Protein AF-A0A9D0M5W4-F1 (afdb_monomer_lite)

Structure (mmCIF, N/CA/C/O backbone):
data_AF-A0A9D0M5W4-F1
#
_entry.id   AF-A0A9D0M5W4-F1
#
loop_
_atom_site.group_PDB
_atom_site.id
_atom_site.type_symbol
_atom_site.label_atom_id
_atom_site.label_alt_id
_atom_site.label_comp_id
_atom_site.label_asym_id
_atom_site.label_entity_id
_atom_site.label_seq_id
_atom_site.pdbx_PDB_ins_code
_atom_site.Cartn_x
_atom_site.Cartn_y
_atom_site.Cartn_z
_atom_site.occupancy
_atom_site.B_iso_or_equiv
_atom_site.auth_seq_id
_atom_site.auth_comp_id
_atom_site.auth_asym_id
_atom_site.auth_atom_id
_atom_site.pdbx_PDB_model_num
ATOM 1 N N . MET A 1 1 ? 10.822 -34.295 -40.175 1.00 58.59 1 MET A N 1
ATOM 2 C CA . MET A 1 1 ? 11.096 -34.946 -38.871 1.00 58.59 1 MET A CA 1
ATOM 3 C C . MET A 1 1 ? 12.073 -34.128 -38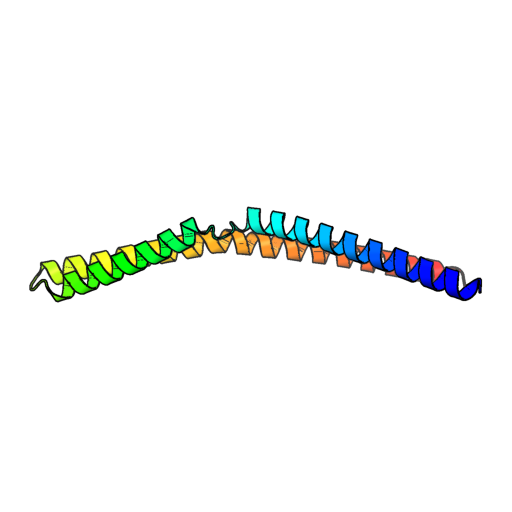.018 1.00 58.59 1 MET A C 1
ATOM 5 O O . MET A 1 1 ? 11.734 -33.879 -36.878 1.00 58.59 1 MET A O 1
ATOM 9 N N . LYS A 1 2 ? 13.203 -33.625 -38.555 1.00 61.53 2 LYS A N 1
ATOM 10 C CA . LYS A 1 2 ? 14.129 -32.723 -37.823 1.00 61.53 2 LYS A CA 1
ATOM 11 C C . LYS A 1 2 ? 13.537 -31.353 -37.447 1.00 61.53 2 LYS A C 1
ATOM 13 O O . LYS A 1 2 ? 13.774 -30.868 -36.357 1.00 61.53 2 LYS A O 1
ATOM 18 N N . GLU A 1 3 ? 12.729 -30.768 -38.326 1.00 62.44 3 GLU A N 1
ATOM 19 C CA . GLU A 1 3 ? 12.074 -29.468 -38.104 1.00 62.44 3 GLU A CA 1
ATOM 20 C C . GLU A 1 3 ? 11.049 -29.511 -36.956 1.00 62.44 3 GLU A C 1
ATOM 22 O O . GLU A 1 3 ? 11.006 -28.616 -36.128 1.00 62.44 3 GLU A O 1
ATOM 27 N N . TYR A 1 4 ? 10.306 -30.616 -36.829 1.00 67.50 4 TYR A N 1
ATOM 28 C CA . TYR A 1 4 ? 9.401 -30.842 -35.697 1.00 67.50 4 TYR A CA 1
ATOM 29 C C . TYR A 1 4 ? 10.141 -31.003 -34.364 1.00 67.50 4 TYR A C 1
ATOM 31 O O . TYR A 1 4 ? 9.634 -30.553 -33.346 1.00 67.50 4 TYR A O 1
ATOM 39 N N . GLN A 1 5 ? 11.334 -31.610 -34.362 1.00 69.94 5 GLN A N 1
ATOM 40 C CA . GLN A 1 5 ? 12.145 -31.714 -33.144 1.00 69.94 5 GLN A CA 1
ATOM 41 C C . GLN A 1 5 ? 12.726 -30.364 -32.720 1.00 69.94 5 GLN A C 1
ATOM 43 O O . GLN A 1 5 ? 12.747 -30.069 -31.535 1.00 69.94 5 GLN A O 1
ATOM 48 N N . HIS A 1 6 ? 13.100 -29.516 -33.679 1.00 75.56 6 HIS A N 1
ATOM 49 C CA . HIS A 1 6 ? 13.564 -28.161 -33.395 1.00 75.56 6 HIS A CA 1
ATOM 50 C C . HIS A 1 6 ? 12.463 -27.284 -32.775 1.00 75.56 6 HIS A C 1
ATOM 52 O O . HIS A 1 6 ? 12.704 -26.614 -31.778 1.00 75.56 6 HIS A O 1
ATOM 58 N N . TYR A 1 7 ? 11.233 -27.353 -33.298 1.00 76.06 7 TYR A N 1
ATOM 59 C CA . TYR A 1 7 ? 10.097 -26.646 -32.698 1.00 76.06 7 TYR A CA 1
ATOM 60 C C . TYR A 1 7 ? 9.737 -27.168 -31.302 1.00 76.06 7 TYR A C 1
ATOM 62 O O . TYR A 1 7 ? 9.344 -26.383 -30.443 1.00 76.06 7 TYR A O 1
ATOM 70 N N . GLU A 1 8 ? 9.855 -28.476 -31.050 1.00 78.31 8 GLU A N 1
ATOM 71 C CA . GLU A 1 8 ? 9.649 -29.007 -29.698 1.00 78.31 8 GLU A CA 1
ATOM 72 C C . GLU A 1 8 ? 10.734 -28.548 -28.720 1.00 78.31 8 GLU A C 1
ATOM 74 O O . GLU A 1 8 ? 10.396 -28.207 -27.588 1.00 78.31 8 GLU A O 1
ATOM 79 N N . GLU A 1 9 ? 11.996 -28.475 -29.150 1.00 81.19 9 GLU A N 1
ATOM 80 C CA . GLU A 1 9 ? 13.099 -27.926 -28.350 1.00 81.19 9 GLU A CA 1
ATOM 81 C C . GLU A 1 9 ? 12.873 -26.441 -28.025 1.00 81.19 9 GLU A C 1
ATOM 83 O O . GLU A 1 9 ? 12.910 -26.072 -26.852 1.00 81.19 9 GLU A O 1
ATOM 88 N N . GLU A 1 10 ? 12.513 -25.610 -29.010 1.00 78.06 10 GLU A N 1
ATOM 89 C CA . GLU A 1 10 ? 12.193 -24.190 -28.784 1.00 78.06 10 GLU A CA 1
ATOM 90 C C . GLU A 1 10 ? 11.007 -24.007 -27.821 1.00 78.06 10 GLU A C 1
ATOM 92 O O . GLU A 1 10 ? 11.047 -23.178 -26.912 1.00 78.06 10 GLU A O 1
ATOM 97 N N . ILE A 1 11 ? 9.937 -24.797 -27.974 1.00 80.06 11 ILE A N 1
ATOM 98 C CA . ILE A 1 11 ? 8.775 -24.746 -27.068 1.00 80.06 11 ILE A CA 1
ATOM 99 C C . ILE A 1 11 ? 9.168 -25.164 -25.646 1.00 80.06 11 ILE A C 1
ATOM 101 O O . ILE A 1 11 ? 8.608 -24.645 -24.671 1.00 80.06 11 ILE A O 1
ATOM 105 N N . HIS A 1 12 ? 10.100 -26.108 -25.514 1.00 84.19 12 HIS A N 1
ATOM 106 C CA . HIS A 1 12 ? 10.587 -26.570 -24.223 1.00 84.19 12 HIS A CA 1
ATOM 107 C C . HIS A 1 12 ? 11.454 -25.506 -23.537 1.00 84.19 12 HIS A C 1
ATOM 109 O O . HIS A 1 12 ? 11.228 -25.217 -22.360 1.00 84.19 12 HIS A O 1
ATOM 115 N N . GLU A 1 13 ? 12.357 -24.858 -24.275 1.00 85.06 13 GLU A N 1
ATOM 116 C CA . GLU A 1 13 ? 13.169 -23.737 -23.782 1.00 85.06 13 GLU A CA 1
ATOM 117 C C . GLU A 1 13 ? 12.295 -22.546 -23.363 1.00 85.06 13 GLU A C 1
ATOM 119 O O . GLU A 1 13 ? 12.421 -22.045 -22.243 1.00 85.06 13 GLU A O 1
ATOM 124 N N . LEU A 1 14 ? 11.320 -22.148 -24.193 1.00 83.00 14 LEU A N 1
ATOM 125 C CA . LEU A 1 14 ? 10.383 -21.068 -23.852 1.00 83.00 14 LEU A CA 1
ATOM 126 C C . LEU A 1 14 ? 9.575 -21.384 -22.584 1.00 83.00 14 LEU A C 1
ATOM 128 O O . LEU A 1 14 ? 9.256 -20.493 -21.792 1.00 83.00 14 LEU A O 1
ATOM 132 N N . ARG A 1 15 ? 9.203 -22.651 -22.379 1.00 81.56 15 ARG A N 1
ATOM 133 C CA . ARG A 1 15 ? 8.465 -23.078 -21.184 1.00 81.56 15 ARG A CA 1
ATOM 134 C C . ARG A 1 15 ? 9.322 -22.962 -19.928 1.00 81.56 15 ARG A C 1
ATOM 136 O O . ARG A 1 15 ? 8.820 -22.481 -18.910 1.00 81.56 15 ARG A O 1
ATOM 143 N N . GLU A 1 16 ? 10.577 -23.384 -20.009 1.00 87.44 16 GLU A N 1
ATOM 144 C CA . GLU A 1 16 ? 11.535 -23.309 -18.907 1.00 87.44 16 GLU A CA 1
ATOM 145 C C . GLU A 1 16 ? 11.825 -21.850 -18.530 1.00 87.44 16 GLU A C 1
ATOM 147 O O . GLU A 1 16 ? 11.792 -21.484 -17.351 1.00 87.44 16 GLU A O 1
ATOM 152 N N . GLU A 1 17 ? 11.959 -20.978 -19.529 1.00 76.00 17 GLU A N 1
ATOM 153 C CA . GLU A 1 17 ? 12.125 -19.541 -19.323 1.00 76.00 17 GLU A CA 1
ATOM 154 C C . GLU A 1 17 ? 10.898 -18.920 -18.625 1.00 76.00 17 GLU A C 1
ATOM 156 O O . GLU A 1 17 ? 11.031 -18.184 -17.642 1.00 76.00 17 GLU A O 1
ATOM 161 N N . ILE A 1 18 ? 9.676 -19.279 -19.045 1.00 77.88 18 ILE A N 1
ATOM 162 C CA . ILE A 1 18 ? 8.430 -18.834 -18.392 1.00 77.88 18 ILE A CA 1
ATOM 163 C C . ILE A 1 18 ? 8.366 -19.288 -16.926 1.00 77.88 18 ILE A C 1
ATOM 165 O O . ILE A 1 18 ? 7.874 -18.552 -16.059 1.00 77.88 18 ILE A O 1
ATOM 169 N N . GLU A 1 19 ? 8.811 -20.503 -16.629 1.00 83.31 19 GLU A N 1
ATOM 170 C CA . GLU A 1 19 ? 8.794 -21.063 -15.278 1.00 83.31 19 GLU A CA 1
ATOM 171 C C . GLU A 1 19 ? 9.830 -20.386 -14.368 1.00 83.31 19 GLU A C 1
ATOM 173 O O . GLU A 1 19 ? 9.528 -20.030 -13.217 1.00 83.31 19 GLU A O 1
ATOM 178 N N . HIS A 1 20 ? 11.000 -20.070 -14.924 1.00 82.19 20 HIS A N 1
ATOM 179 C CA . HIS A 1 20 ? 12.004 -19.235 -14.278 1.00 82.19 20 HIS A CA 1
ATOM 180 C C . HIS A 1 20 ? 11.456 -17.827 -13.978 1.00 82.19 20 HIS A C 1
ATOM 182 O O . HIS A 1 20 ? 11.509 -17.370 -12.830 1.00 82.19 20 HIS A O 1
ATOM 188 N N . PHE A 1 21 ? 10.802 -17.178 -14.949 1.00 73.12 21 PHE A N 1
ATOM 189 C CA . PHE A 1 21 ? 10.161 -15.870 -14.760 1.00 73.12 21 PHE A CA 1
ATOM 190 C C . PHE A 1 21 ? 9.080 -15.876 -13.675 1.00 73.12 21 PHE A C 1
ATOM 192 O O . PHE A 1 21 ? 8.981 -14.935 -12.879 1.00 73.12 21 PHE A O 1
ATOM 199 N N . LYS A 1 22 ? 8.257 -16.929 -13.604 1.00 71.31 22 LYS A N 1
ATOM 200 C CA . LYS A 1 22 ? 7.255 -17.070 -12.535 1.00 71.31 22 LYS A CA 1
ATOM 201 C C . LYS A 1 22 ? 7.914 -17.163 -11.162 1.00 71.31 22 LYS A C 1
ATOM 203 O O . LYS A 1 22 ? 7.437 -16.526 -10.223 1.00 71.31 22 LYS A O 1
ATOM 208 N N . THR A 1 23 ? 9.009 -17.907 -11.053 1.00 78.56 23 THR A N 1
ATOM 209 C CA . THR A 1 23 ? 9.746 -18.097 -9.796 1.00 78.56 23 THR A CA 1
ATOM 210 C C . THR A 1 23 ? 10.403 -16.801 -9.324 1.00 78.56 23 THR A C 1
ATOM 212 O O . THR A 1 23 ? 10.283 -16.428 -8.154 1.00 78.56 23 THR A O 1
ATOM 215 N N . GLU A 1 24 ? 11.035 -16.072 -10.240 1.00 72.81 24 GLU A N 1
ATOM 216 C CA . GLU A 1 24 ? 11.605 -14.741 -10.003 1.00 72.81 24 GLU A CA 1
ATOM 217 C C . GLU A 1 24 ? 10.524 -13.753 -9.542 1.00 72.81 24 GLU A C 1
ATOM 219 O O . GLU A 1 24 ? 10.664 -13.090 -8.510 1.00 72.81 24 GLU A O 1
ATOM 224 N N . LYS A 1 25 ? 9.378 -13.727 -10.233 1.00 72.25 25 LYS A N 1
ATOM 225 C CA . LYS A 1 25 ? 8.225 -12.895 -9.863 1.00 72.25 25 LYS A CA 1
ATOM 226 C C . LYS A 1 25 ? 7.697 -13.226 -8.466 1.00 72.25 25 LYS A C 1
ATOM 228 O O . LYS A 1 25 ? 7.375 -12.319 -7.698 1.00 72.25 25 LYS A O 1
ATOM 233 N N . GLU A 1 26 ? 7.613 -14.506 -8.119 1.00 71.06 26 GLU A N 1
ATOM 234 C CA . GLU A 1 26 ? 7.181 -14.970 -6.798 1.00 71.06 26 GLU A CA 1
ATOM 235 C C . GLU A 1 26 ? 8.151 -14.508 -5.696 1.00 71.06 26 GLU A C 1
ATOM 237 O O . GLU A 1 26 ? 7.732 -14.097 -4.608 1.00 71.06 26 GLU A O 1
ATOM 242 N N . ARG A 1 27 ? 9.454 -14.520 -5.994 1.00 72.00 27 ARG A N 1
ATOM 243 C CA . ARG A 1 27 ? 10.528 -14.079 -5.097 1.00 72.00 27 ARG A CA 1
ATOM 244 C C . ARG A 1 27 ? 10.477 -12.567 -4.877 1.00 72.00 27 ARG A C 1
ATOM 246 O O . ARG A 1 27 ? 10.452 -12.123 -3.728 1.00 72.00 27 ARG A O 1
ATOM 253 N N . VAL A 1 28 ? 10.337 -11.789 -5.951 1.00 70.19 28 VAL A N 1
ATOM 254 C CA . VAL A 1 28 ? 10.130 -10.333 -5.889 1.00 70.19 28 VAL A CA 1
ATOM 255 C C . VAL A 1 28 ? 8.860 -10.011 -5.102 1.00 70.19 28 VAL A C 1
ATOM 257 O O . VAL A 1 28 ? 8.895 -9.186 -4.194 1.00 70.19 28 VAL A O 1
ATOM 260 N N . ARG A 1 29 ? 7.754 -10.722 -5.351 1.00 66.56 29 ARG A N 1
ATOM 261 C CA . ARG A 1 29 ? 6.495 -10.563 -4.606 1.00 66.56 29 ARG A CA 1
ATOM 262 C C . ARG A 1 29 ? 6.658 -10.828 -3.109 1.00 66.56 29 ARG A C 1
ATOM 264 O O . ARG A 1 29 ? 6.087 -10.090 -2.309 1.00 66.56 29 ARG A O 1
ATOM 271 N N . LYS A 1 30 ? 7.436 -11.841 -2.713 1.00 70.00 30 LYS A N 1
ATOM 272 C CA . LYS A 1 30 ? 7.742 -12.113 -1.296 1.00 70.00 30 LYS A CA 1
ATOM 273 C C . LYS A 1 30 ? 8.580 -11.003 -0.665 1.00 70.00 30 LYS A C 1
ATOM 275 O O . LYS A 1 30 ? 8.271 -10.594 0.451 1.00 70.00 30 LYS A O 1
ATOM 280 N N . ILE A 1 31 ? 9.583 -10.485 -1.372 1.00 69.69 31 ILE A N 1
ATOM 281 C CA . ILE A 1 31 ? 10.421 -9.373 -0.895 1.00 69.69 31 ILE A CA 1
ATOM 282 C C . ILE A 1 31 ? 9.565 -8.111 -0.725 1.00 69.69 31 ILE A C 1
ATOM 284 O O . ILE A 1 31 ? 9.518 -7.536 0.362 1.00 69.69 31 ILE A O 1
ATOM 288 N N . VAL A 1 32 ? 8.782 -7.757 -1.746 1.00 63.94 32 VAL A N 1
ATOM 289 C CA . VAL A 1 32 ? 7.800 -6.660 -1.718 1.00 63.94 32 VAL A CA 1
ATOM 290 C C . VAL A 1 32 ? 6.798 -6.842 -0.570 1.00 63.94 32 VAL A C 1
ATOM 292 O O . VAL A 1 32 ? 6.510 -5.898 0.162 1.00 63.94 32 VAL A O 1
ATOM 295 N N . GLY A 1 33 ? 6.300 -8.064 -0.364 1.00 60.03 33 GLY A N 1
ATOM 296 C CA . GLY A 1 33 ? 5.384 -8.409 0.725 1.00 60.03 33 GLY A CA 1
ATOM 297 C C . GLY A 1 33 ? 6.016 -8.342 2.119 1.00 60.03 33 GLY A C 1
ATOM 298 O O . GLY A 1 33 ? 5.323 -8.018 3.082 1.00 60.03 33 GLY A O 1
ATOM 299 N N . SER A 1 34 ? 7.318 -8.612 2.244 1.00 64.94 34 SER A N 1
ATOM 300 C CA . SER A 1 34 ? 8.057 -8.472 3.506 1.00 64.94 34 SER A CA 1
ATOM 301 C C . SER A 1 34 ? 8.319 -7.009 3.870 1.00 64.94 34 SER A C 1
ATOM 303 O O . SER A 1 34 ? 8.204 -6.645 5.037 1.00 64.94 34 SER A O 1
ATOM 305 N N . ILE A 1 35 ? 8.576 -6.151 2.879 1.00 64.19 35 ILE A N 1
ATOM 306 C CA . ILE A 1 35 ? 8.849 -4.722 3.090 1.00 64.19 35 ILE A CA 1
ATOM 307 C C . ILE A 1 35 ? 7.550 -3.934 3.292 1.00 64.19 35 ILE A C 1
ATOM 309 O O . ILE A 1 35 ? 7.478 -3.051 4.145 1.00 64.19 35 ILE A O 1
ATOM 313 N N . GLY A 1 36 ? 6.493 -4.291 2.557 1.00 58.94 36 GLY A N 1
ATOM 314 C CA . GLY A 1 36 ? 5.169 -3.694 2.710 1.00 58.94 36 GLY A CA 1
ATOM 315 C C . GLY A 1 36 ? 4.404 -4.154 3.954 1.00 58.94 36 GLY A C 1
ATOM 316 O O . GLY A 1 36 ? 3.324 -3.636 4.216 1.00 58.94 36 GLY A O 1
ATOM 317 N N . GLY A 1 37 ? 4.942 -5.123 4.703 1.00 59.38 37 GLY A N 1
ATOM 318 C CA . GLY A 1 37 ? 4.260 -5.763 5.820 1.00 59.38 37 GLY A CA 1
ATOM 319 C C . GLY A 1 37 ? 2.989 -6.464 5.351 1.00 59.38 37 GLY A C 1
ATOM 320 O O . GLY A 1 37 ? 1.911 -5.873 5.345 1.00 59.38 37 GLY A O 1
ATOM 321 N N . MET A 1 38 ? 3.088 -7.738 4.962 1.00 52.94 38 MET A N 1
ATOM 322 C CA . MET A 1 38 ? 1.891 -8.534 4.690 1.00 52.94 38 MET A CA 1
ATOM 323 C C . MET A 1 38 ? 0.920 -8.405 5.872 1.00 52.94 38 MET A C 1
ATOM 325 O O . MET A 1 38 ? 1.337 -8.642 7.011 1.00 52.94 38 MET A O 1
ATOM 329 N N . PRO A 1 39 ? -0.360 -8.052 5.642 1.00 56.03 39 PRO A N 1
ATOM 330 C CA . PRO A 1 39 ? -1.364 -8.147 6.682 1.00 56.03 39 PRO A CA 1
ATOM 331 C C . PRO A 1 39 ? -1.492 -9.627 7.038 1.00 56.03 39 PRO A C 1
ATOM 333 O O . PRO A 1 39 ? -2.163 -10.400 6.353 1.00 56.03 39 PRO A O 1
ATOM 336 N N . THR A 1 40 ? -0.766 -10.040 8.073 1.00 59.47 40 THR A N 1
ATOM 337 C CA . THR A 1 40 ? -0.863 -11.379 8.633 1.00 59.47 40 THR A CA 1
ATOM 338 C C . THR A 1 40 ? -2.299 -11.611 9.090 1.00 59.47 40 THR A C 1
ATOM 340 O O . THR A 1 40 ? -3.031 -10.685 9.434 1.00 59.47 40 THR A O 1
ATOM 343 N N . ILE A 1 41 ? -2.742 -12.865 9.100 1.00 55.78 41 ILE A N 1
ATOM 344 C CA . ILE A 1 41 ? -4.100 -13.216 9.549 1.00 55.78 41 ILE A CA 1
ATOM 345 C C . ILE A 1 41 ? -4.377 -12.632 10.953 1.00 55.78 41 ILE A C 1
ATOM 347 O O . ILE A 1 41 ? -5.479 -12.165 11.233 1.00 55.78 41 ILE A O 1
ATOM 351 N N . ASN A 1 42 ? -3.331 -12.521 11.777 1.00 59.06 42 ASN A N 1
ATOM 352 C CA . ASN A 1 42 ? -3.357 -11.900 13.098 1.00 59.06 42 ASN A CA 1
ATOM 353 C C . ASN A 1 42 ? -3.652 -10.390 13.064 1.00 59.06 42 ASN A C 1
ATOM 355 O O . ASN A 1 42 ? -4.359 -9.898 13.941 1.00 59.06 42 ASN A O 1
ATOM 359 N N . THR A 1 43 ? -3.171 -9.638 12.065 1.00 67.69 43 THR A N 1
ATOM 360 C CA . THR A 1 43 ? -3.497 -8.205 11.949 1.00 67.69 43 THR A CA 1
ATOM 361 C C . THR A 1 43 ? -4.926 -7.990 11.476 1.00 67.69 43 THR A C 1
ATOM 363 O O . THR A 1 43 ? -5.584 -7.073 11.966 1.00 67.69 43 THR A O 1
ATOM 366 N N . LYS A 1 44 ? -5.449 -8.860 10.599 1.00 67.56 44 LYS A N 1
ATOM 367 C CA . LYS A 1 44 ? -6.875 -8.853 10.232 1.00 67.56 44 LYS A CA 1
ATOM 368 C C . LYS A 1 44 ? -7.758 -9.132 11.448 1.00 67.56 44 LYS A C 1
ATOM 370 O O . LYS A 1 44 ? -8.678 -8.362 11.701 1.00 67.56 44 LYS A O 1
ATOM 375 N N . LEU A 1 45 ? -7.427 -10.160 12.231 1.00 73.19 45 LEU A N 1
ATOM 376 C CA . LEU A 1 45 ? -8.148 -10.500 13.458 1.00 73.19 45 LEU A CA 1
ATOM 377 C C . LEU A 1 45 ? -8.113 -9.350 14.475 1.00 73.19 45 LEU A C 1
ATOM 379 O O . LEU A 1 45 ? -9.157 -8.949 14.979 1.00 73.19 45 LEU A O 1
ATOM 383 N N . PHE A 1 46 ? -6.938 -8.762 14.720 1.00 76.19 46 PHE A N 1
ATOM 384 C CA . PHE A 1 46 ? -6.801 -7.613 15.619 1.00 76.19 46 PHE A CA 1
ATOM 385 C C . PHE A 1 46 ? -7.613 -6.403 15.138 1.00 76.19 46 PHE A C 1
ATOM 387 O O . PHE A 1 46 ? -8.218 -5.699 15.944 1.00 76.19 46 PHE A O 1
ATOM 394 N N . ASN A 1 47 ? -7.666 -6.164 13.825 1.00 77.50 47 ASN A N 1
ATOM 395 C CA . ASN A 1 47 ? -8.459 -5.077 13.260 1.00 77.50 47 ASN A CA 1
ATOM 396 C C . ASN A 1 47 ? -9.967 -5.308 13.441 1.00 77.50 47 ASN A C 1
ATOM 398 O O . ASN A 1 47 ? -10.683 -4.382 13.815 1.00 77.50 47 ASN A O 1
ATOM 402 N N . THR A 1 48 ? -10.439 -6.540 13.237 1.00 78.75 48 THR A N 1
ATOM 403 C CA . THR A 1 48 ? -11.841 -6.918 13.468 1.00 78.75 48 THR A CA 1
ATOM 404 C C . THR A 1 48 ? -12.221 -6.805 14.943 1.00 78.75 48 THR A C 1
ATOM 406 O O . THR A 1 48 ? -13.262 -6.236 15.258 1.00 78.75 48 THR A O 1
ATOM 409 N N . VAL A 1 49 ? -11.367 -7.276 15.856 1.00 84.06 49 VAL A N 1
ATOM 410 C CA . VAL A 1 49 ? -11.593 -7.147 17.305 1.00 84.06 49 VAL A CA 1
ATOM 411 C C . VAL A 1 49 ? -11.633 -5.677 17.725 1.00 84.06 49 VAL A C 1
ATOM 413 O O . VAL A 1 49 ? -12.521 -5.284 18.477 1.00 84.06 49 VAL A O 1
ATOM 416 N N . PHE A 1 50 ? -10.729 -4.843 17.201 1.00 82.56 50 PHE A N 1
ATOM 417 C CA . PHE A 1 50 ? -10.725 -3.405 17.479 1.00 82.56 50 PHE A CA 1
ATOM 418 C C . PHE A 1 50 ? -12.016 -2.723 17.002 1.00 82.56 50 PHE A C 1
ATOM 420 O O . PHE A 1 50 ? -12.585 -1.916 17.731 1.00 82.56 50 PHE A O 1
ATOM 427 N N . LEU A 1 51 ? -12.515 -3.081 15.814 1.00 82.75 51 LEU A N 1
ATOM 428 C CA . LEU A 1 51 ? -13.786 -2.566 15.300 1.00 82.75 51 LEU A CA 1
ATOM 429 C C . LEU A 1 51 ? -14.963 -2.954 16.206 1.00 82.75 51 LEU A C 1
ATOM 431 O O . LEU A 1 51 ? -15.762 -2.093 16.563 1.00 82.75 51 LEU A O 1
ATOM 435 N N . ILE A 1 52 ? -15.048 -4.227 16.607 1.00 85.50 52 ILE A N 1
ATOM 436 C CA . ILE A 1 52 ? -16.096 -4.712 17.519 1.00 85.50 52 ILE A CA 1
ATOM 437 C C . ILE A 1 52 ? -16.036 -3.958 18.852 1.00 85.50 52 ILE A C 1
ATOM 439 O O . ILE A 1 52 ? -17.073 -3.557 19.373 1.00 85.50 52 ILE A O 1
ATOM 443 N N . LEU A 1 53 ? -14.833 -3.710 19.377 1.00 84.56 53 LEU A N 1
ATOM 444 C CA . LEU A 1 53 ? -14.630 -2.981 20.627 1.00 84.56 53 LEU A CA 1
ATOM 445 C C . LEU A 1 53 ? -15.092 -1.518 20.530 1.00 84.56 53 LEU A C 1
ATOM 447 O O . LEU A 1 53 ? -15.771 -1.036 21.433 1.00 84.56 53 LEU A O 1
ATOM 451 N N . VAL A 1 54 ? -14.788 -0.826 19.428 1.00 82.50 54 VAL A N 1
ATOM 452 C CA . VAL A 1 54 ? -15.269 0.547 19.187 1.00 82.50 54 VAL A CA 1
ATOM 453 C C . VAL A 1 54 ? -16.794 0.583 19.071 1.00 82.50 54 VAL A C 1
ATOM 455 O O . VAL A 1 54 ? -17.435 1.425 19.696 1.00 82.50 54 VAL A O 1
ATOM 458 N N . VAL A 1 55 ? -17.392 -0.345 18.317 1.00 84.75 55 VAL A N 1
ATOM 459 C CA . VAL A 1 55 ? -18.856 -0.428 18.176 1.00 84.75 55 VAL A CA 1
ATOM 460 C C . VAL A 1 55 ? -19.518 -0.720 19.524 1.00 84.75 55 VAL A C 1
ATOM 462 O O . VAL A 1 55 ? -20.525 -0.097 19.851 1.00 84.75 55 VAL A O 1
ATOM 465 N N . ALA A 1 56 ? -18.934 -1.606 20.334 1.00 83.38 56 ALA A N 1
ATOM 466 C CA . ALA A 1 56 ? -19.419 -1.908 21.676 1.00 83.38 56 ALA A CA 1
ATOM 467 C C . ALA A 1 56 ? -19.332 -0.693 22.615 1.00 83.38 56 ALA A C 1
ATOM 469 O O . ALA A 1 56 ? -20.278 -0.442 23.355 1.00 83.38 56 ALA A O 1
ATOM 470 N N . LEU A 1 57 ? -18.247 0.092 22.558 1.00 80.25 57 LEU A N 1
ATOM 471 C CA . LEU A 1 57 ? -18.110 1.338 23.325 1.00 80.25 57 LEU A CA 1
ATOM 472 C C . LEU A 1 57 ? -19.165 2.377 22.929 1.00 80.25 57 LEU A C 1
ATOM 474 O O . LEU A 1 57 ? -19.744 3.021 23.802 1.00 80.25 57 LEU A O 1
ATOM 478 N N . LEU A 1 58 ? -19.457 2.512 21.633 1.00 78.50 58 LEU A N 1
ATOM 479 C CA . LEU A 1 58 ? -20.510 3.408 21.148 1.00 78.50 58 LEU A CA 1
ATOM 480 C C . LEU A 1 58 ? -21.906 2.937 21.585 1.00 78.50 58 LEU A C 1
ATOM 482 O O . LEU A 1 58 ? -22.714 3.751 22.029 1.00 78.50 58 LEU A O 1
ATOM 486 N N . PHE A 1 59 ? -22.174 1.630 21.535 1.00 83.38 59 PHE A N 1
ATOM 487 C CA . PHE A 1 59 ? -23.424 1.051 22.040 1.00 83.38 59 PHE A CA 1
ATOM 488 C C . PHE A 1 59 ? -23.574 1.216 23.558 1.00 83.38 59 PHE A C 1
ATOM 490 O O . PHE A 1 59 ? -24.651 1.563 24.037 1.00 83.38 59 PHE A O 1
ATOM 497 N N . ALA A 1 60 ? -22.500 1.007 24.322 1.00 78.88 60 ALA A N 1
ATOM 498 C CA . ALA A 1 60 ? -22.489 1.221 25.767 1.00 78.88 60 ALA A CA 1
ATOM 499 C C . ALA A 1 60 ? -22.696 2.701 26.119 1.00 78.88 60 ALA A C 1
ATOM 501 O O . ALA A 1 60 ? -23.401 3.011 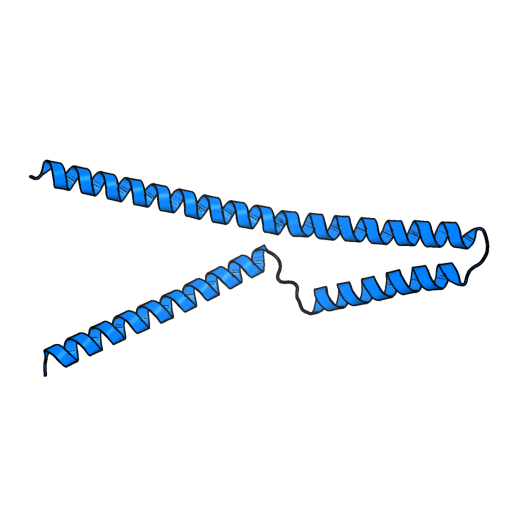27.081 1.00 78.88 60 ALA A O 1
ATOM 502 N N . SER A 1 61 ? -22.147 3.612 25.307 1.00 77.38 61 SER A N 1
ATOM 503 C CA . SER A 1 61 ? -22.416 5.044 25.429 1.00 77.38 61 SER A CA 1
ATOM 504 C C . SER A 1 61 ? -23.911 5.320 25.280 1.00 77.38 61 SER A C 1
ATOM 506 O O . SER A 1 61 ? -24.464 5.988 26.139 1.00 77.38 61 SER A O 1
ATOM 508 N N . PHE A 1 62 ? -24.589 4.732 24.286 1.00 75.94 62 PHE A N 1
ATOM 509 C CA . PHE A 1 62 ? -26.031 4.929 24.066 1.00 75.94 62 PHE A CA 1
ATOM 510 C C . PHE A 1 62 ? -26.906 4.497 25.254 1.00 75.94 62 PHE A C 1
ATOM 512 O O . PHE A 1 62 ? -27.923 5.124 25.531 1.00 75.94 62 PHE A O 1
ATOM 519 N N . PHE A 1 63 ? -26.506 3.447 25.975 1.00 78.00 63 PHE A N 1
ATOM 520 C CA . PHE A 1 63 ? -27.218 2.981 27.171 1.00 78.00 63 PHE A CA 1
ATOM 521 C C . PHE A 1 63 ? -26.927 3.807 28.432 1.00 78.00 63 PHE A C 1
ATOM 523 O O . PHE A 1 63 ? -27.645 3.671 29.422 1.00 78.00 63 PHE A O 1
ATOM 530 N N . THR A 1 64 ? -25.880 4.635 28.435 1.00 76.69 64 THR A N 1
ATOM 531 C CA . THR A 1 64 ? -25.472 5.396 29.620 1.00 76.69 64 THR A CA 1
ATOM 532 C C . THR A 1 64 ? -25.980 6.832 29.510 1.00 76.69 64 THR A C 1
ATOM 534 O O . THR A 1 64 ? -25.524 7.585 28.658 1.00 76.69 64 THR A O 1
ATOM 537 N N . GLU A 1 65 ? -26.900 7.251 30.378 1.00 76.12 65 GLU A N 1
ATOM 538 C CA . GLU A 1 65 ? -27.418 8.627 30.375 1.00 76.12 65 GLU A CA 1
ATOM 539 C C . GLU A 1 65 ? -26.542 9.590 31.201 1.00 76.12 65 GLU A C 1
ATOM 541 O O . GLU A 1 65 ? -25.962 9.232 32.228 1.00 76.12 65 GLU A O 1
ATOM 546 N N . GLY A 1 66 ? -26.469 10.853 30.766 1.00 76.56 66 GLY A N 1
ATOM 547 C CA . GLY A 1 66 ? -25.844 11.950 31.511 1.00 76.56 66 GLY A CA 1
ATOM 548 C C . GLY A 1 66 ? -24.428 12.325 31.057 1.00 76.56 66 GLY A C 1
ATOM 549 O O . GLY A 1 66 ? -24.047 12.173 29.899 1.00 76.56 66 GLY A O 1
ATOM 550 N N . ARG A 1 67 ? -23.631 12.884 31.977 1.00 74.44 67 ARG A N 1
ATOM 551 C CA . ARG A 1 67 ? -22.299 13.464 31.688 1.00 74.44 67 ARG A CA 1
ATOM 552 C C . ARG A 1 67 ? -21.271 12.422 31.224 1.00 74.44 67 ARG A C 1
ATOM 554 O O . ARG A 1 67 ? -20.321 12.757 30.524 1.00 74.44 67 ARG A O 1
ATOM 561 N N . THR A 1 68 ? -21.475 11.168 31.611 1.00 75.69 68 THR A N 1
ATOM 562 C CA . THR A 1 68 ? -20.654 10.006 31.248 1.00 75.69 68 THR A CA 1
ATOM 563 C C . THR A 1 68 ? -20.786 9.632 29.773 1.00 75.69 68 THR A C 1
ATOM 565 O O . THR A 1 68 ? -19.790 9.216 29.191 1.00 75.69 68 THR A O 1
ATOM 568 N N . HIS A 1 69 ? -21.946 9.860 29.144 1.00 77.81 69 HIS A N 1
ATOM 569 C CA . HIS A 1 69 ? -22.146 9.652 27.703 1.00 77.81 69 HIS A CA 1
ATOM 570 C C . HIS A 1 69 ? -21.172 10.487 26.861 1.00 77.81 69 HIS A C 1
ATOM 572 O O . HIS A 1 69 ? -20.544 9.999 25.921 1.00 77.81 69 HIS A O 1
ATOM 578 N N . LEU A 1 70 ? -21.042 11.775 27.193 1.00 76.06 70 LEU A N 1
ATOM 579 C CA . LEU A 1 70 ? -20.187 12.705 26.450 1.00 76.06 70 LEU A CA 1
ATOM 580 C C . LEU A 1 70 ? -18.715 12.284 26.547 1.00 76.06 70 LEU A C 1
ATOM 582 O O . LEU A 1 70 ? -18.031 12.186 25.538 1.00 76.06 70 LEU A O 1
ATOM 586 N N . ILE A 1 71 ? -18.265 11.911 27.748 1.00 80.62 71 ILE A N 1
ATOM 587 C CA . ILE A 1 71 ? -16.883 11.464 27.968 1.00 80.62 71 ILE A CA 1
ATOM 588 C C . ILE A 1 71 ? -16.602 10.136 27.241 1.00 80.62 71 ILE A C 1
ATOM 590 O O . ILE A 1 71 ? -15.531 9.980 26.656 1.00 80.62 71 ILE A O 1
ATOM 594 N N . LEU A 1 72 ? -17.542 9.181 27.250 1.00 79.38 72 LEU A N 1
ATOM 595 C CA . LEU A 1 72 ? -17.372 7.895 26.559 1.00 79.38 72 LEU A CA 1
ATOM 596 C C . LEU A 1 72 ? -17.299 8.058 25.038 1.00 79.38 72 LEU A C 1
ATOM 598 O O . LEU A 1 72 ? -16.455 7.434 24.393 1.00 79.38 72 LEU A O 1
ATOM 602 N N . SER A 1 73 ? -18.176 8.884 24.471 1.00 78.56 73 SER A N 1
ATOM 603 C CA . SER A 1 73 ? -18.212 9.132 23.027 1.00 78.56 73 SER A CA 1
ATOM 604 C C . SER A 1 73 ? -16.970 9.882 22.535 1.00 78.56 73 SER A C 1
ATOM 606 O O . SER A 1 73 ? -16.381 9.463 21.536 1.00 78.56 73 SER A O 1
ATOM 608 N N . ASP A 1 74 ? -16.493 10.888 23.273 1.00 84.38 74 ASP A N 1
ATOM 609 C CA . ASP A 1 74 ? -15.234 11.583 22.963 1.00 84.38 74 ASP A CA 1
ATOM 610 C C . ASP A 1 74 ? -14.033 10.626 23.005 1.00 84.38 74 ASP A C 1
ATOM 612 O O . ASP A 1 74 ? -13.180 10.634 22.109 1.00 84.38 74 ASP A O 1
ATOM 616 N N . LEU A 1 75 ? -13.987 9.738 24.004 1.00 82.81 75 LEU A N 1
ATOM 617 C CA . LEU A 1 75 ? -12.931 8.734 24.120 1.00 82.81 75 LEU A CA 1
ATOM 618 C C . LEU A 1 75 ? -12.978 7.727 22.957 1.00 82.81 75 LEU A C 1
ATOM 620 O O . LEU A 1 75 ? -11.935 7.367 22.409 1.00 82.81 75 LEU A O 1
ATOM 624 N N . ALA A 1 76 ? -14.171 7.297 22.538 1.00 82.94 76 ALA A N 1
ATOM 625 C CA . ALA A 1 76 ? -14.338 6.401 21.396 1.00 82.94 76 ALA A CA 1
ATOM 626 C C . ALA A 1 76 ? -13.826 7.041 20.093 1.00 82.94 76 ALA A C 1
ATOM 628 O O . ALA A 1 76 ? -13.080 6.405 19.343 1.00 82.94 76 ALA A O 1
ATOM 629 N N . ILE A 1 77 ? -14.157 8.314 19.855 1.00 84.88 77 ILE A N 1
ATOM 630 C CA . ILE A 1 77 ? -13.671 9.075 18.693 1.00 84.88 77 ILE A CA 1
ATOM 631 C C . ILE A 1 77 ? -12.142 9.213 18.737 1.00 84.88 77 ILE A C 1
ATOM 633 O O 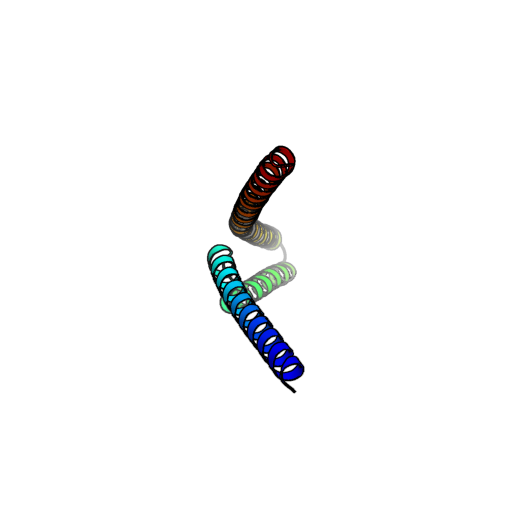. ILE A 1 77 ? -11.476 9.037 17.713 1.00 84.88 77 ILE A O 1
ATOM 637 N N . PHE A 1 78 ? -11.567 9.458 19.918 1.00 87.75 78 PHE A N 1
ATOM 638 C CA . PHE A 1 78 ? -10.118 9.530 20.110 1.00 87.75 78 PHE A CA 1
ATOM 639 C C . PHE A 1 78 ? -9.401 8.206 19.787 1.00 87.75 78 PHE A C 1
ATOM 641 O O . PHE A 1 78 ? -8.367 8.194 19.117 1.00 87.75 78 PHE A O 1
ATOM 648 N N . PHE A 1 79 ? -9.956 7.063 20.196 1.00 84.50 79 PHE A N 1
ATOM 649 C CA . PHE A 1 79 ? -9.383 5.759 19.843 1.00 84.50 79 PHE A CA 1
ATOM 650 C C . PHE A 1 79 ? -9.441 5.482 18.337 1.00 84.50 79 PHE A C 1
ATOM 652 O O . PHE A 1 79 ? -8.484 4.948 17.766 1.00 84.50 79 PHE A O 1
ATOM 659 N N . VAL A 1 80 ? -10.536 5.865 17.679 1.00 85.50 80 VAL A N 1
ATOM 660 C CA . VAL A 1 80 ? -10.663 5.741 16.221 1.00 85.50 80 VAL A CA 1
ATOM 661 C C . VAL A 1 80 ? -9.636 6.621 15.511 1.00 85.50 80 VAL A C 1
ATOM 663 O O . VAL A 1 80 ? -8.966 6.143 14.594 1.00 85.50 80 VAL A O 1
ATOM 666 N N . SER A 1 81 ? -9.448 7.868 15.947 1.00 87.19 81 SER A N 1
ATOM 667 C CA . SER A 1 81 ? -8.485 8.779 15.318 1.00 87.19 81 SER A CA 1
ATOM 668 C C . SER A 1 81 ? -7.041 8.284 15.465 1.00 87.19 81 SER A C 1
ATOM 670 O O . SER A 1 81 ? -6.298 8.271 14.479 1.00 87.19 81 SER A O 1
ATOM 672 N N . LEU A 1 82 ? -6.664 7.758 16.636 1.00 87.19 82 LEU A N 1
ATOM 673 C CA . LEU A 1 82 ? -5.370 7.095 16.839 1.00 87.19 82 LEU A CA 1
ATOM 674 C C . LEU A 1 82 ? -5.183 5.886 15.915 1.00 87.19 82 LEU A C 1
ATOM 676 O O . LEU A 1 82 ? -4.103 5.694 15.351 1.00 87.19 82 LEU A O 1
ATOM 680 N N . LYS A 1 83 ? -6.227 5.074 15.720 1.00 84.44 83 LYS A N 1
ATOM 681 C CA . LYS A 1 83 ? -6.166 3.917 14.817 1.00 84.44 83 LYS A CA 1
ATOM 682 C C . LYS A 1 83 ? -5.963 4.341 13.365 1.00 84.44 83 LYS A C 1
ATOM 684 O O . LYS A 1 83 ? -5.150 3.730 12.672 1.00 84.44 83 LYS A O 1
ATOM 689 N N . VAL A 1 84 ? -6.671 5.377 12.916 1.00 81.81 84 VAL A N 1
ATOM 690 C CA . VAL A 1 84 ? -6.504 5.940 11.568 1.00 81.81 84 VAL A CA 1
ATOM 691 C C . VAL A 1 84 ? -5.082 6.470 11.394 1.00 81.81 84 VAL A C 1
ATOM 693 O O . VAL A 1 84 ? -4.432 6.136 10.407 1.00 81.81 84 VAL A O 1
ATOM 696 N N . MET A 1 85 ? -4.550 7.198 12.378 1.00 83.94 85 MET A N 1
ATOM 697 C CA . MET A 1 85 ? -3.164 7.674 12.354 1.00 83.94 85 MET A CA 1
ATOM 698 C C . MET A 1 85 ? -2.159 6.517 12.244 1.00 83.94 85 MET A C 1
ATOM 700 O O . MET A 1 85 ? -1.231 6.579 11.437 1.00 83.94 85 MET A O 1
ATOM 704 N N . TYR A 1 86 ? -2.366 5.435 12.998 1.00 82.88 86 TYR A N 1
ATOM 705 C CA . TYR A 1 86 ? -1.533 4.235 12.912 1.00 82.88 86 TYR A CA 1
ATOM 706 C C . TYR A 1 86 ? -1.595 3.574 11.526 1.00 82.88 86 TYR A C 1
ATOM 708 O O . TYR A 1 86 ? -0.564 3.162 10.991 1.00 82.88 86 TYR A O 1
ATOM 716 N N . LEU A 1 87 ? -2.787 3.485 10.925 1.00 75.50 87 LEU A N 1
ATOM 717 C CA . LEU A 1 87 ? -2.957 2.936 9.577 1.00 75.50 87 LEU A CA 1
ATOM 718 C C . LEU A 1 87 ? -2.223 3.783 8.536 1.00 75.50 87 LEU A C 1
ATOM 720 O O . LEU A 1 87 ? -1.433 3.235 7.770 1.00 75.50 87 LEU A O 1
ATOM 724 N N . VAL A 1 88 ? -2.401 5.105 8.569 1.00 74.00 88 VAL A N 1
ATOM 725 C CA . VAL A 1 88 ? -1.725 6.040 7.655 1.00 74.00 88 VAL A CA 1
ATOM 726 C C . VAL A 1 88 ? -0.203 5.956 7.805 1.00 74.00 88 VAL A C 1
ATOM 728 O O . VAL A 1 88 ? 0.520 5.902 6.810 1.00 74.00 88 VAL A O 1
ATOM 731 N N . HIS A 1 89 ? 0.302 5.870 9.039 1.00 75.12 89 HIS A N 1
ATOM 732 C CA . HIS A 1 89 ? 1.732 5.685 9.290 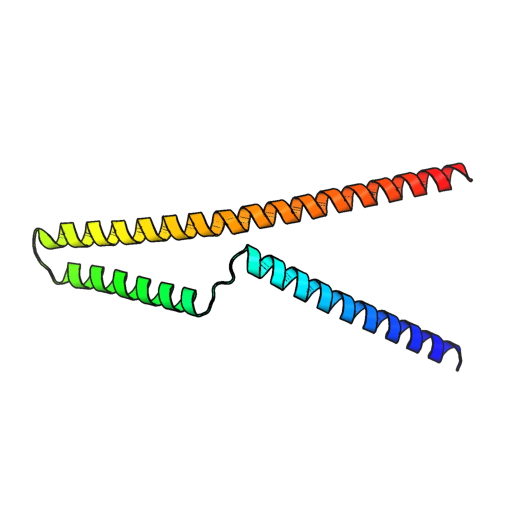1.00 75.12 89 HIS A CA 1
ATOM 733 C C . HIS A 1 89 ? 2.260 4.374 8.687 1.00 75.12 89 HIS A C 1
ATOM 735 O O . HIS A 1 89 ? 3.356 4.334 8.123 1.00 75.12 89 HIS A O 1
ATOM 741 N N . ASN A 1 90 ? 1.477 3.296 8.763 1.00 70.31 90 ASN A N 1
ATOM 742 C CA . ASN A 1 90 ? 1.866 2.021 8.176 1.00 70.31 90 ASN A CA 1
ATOM 743 C C . ASN A 1 90 ? 1.820 2.050 6.636 1.00 70.31 90 ASN A C 1
ATOM 745 O O . ASN A 1 90 ? 2.722 1.513 5.991 1.00 70.31 90 ASN A O 1
ATOM 749 N N . GLU A 1 91 ? 0.826 2.719 6.044 1.00 67.19 91 GLU A N 1
ATOM 750 C CA . GLU A 1 91 ? 0.712 2.900 4.590 1.00 67.19 91 GLU A CA 1
ATOM 751 C C . GLU A 1 91 ? 1.862 3.728 4.000 1.00 67.19 91 GLU A C 1
ATOM 753 O O . GLU A 1 91 ? 2.341 3.416 2.905 1.00 67.19 91 GLU A O 1
ATOM 758 N N . ALA A 1 92 ? 2.372 4.722 4.736 1.00 72.81 92 ALA A N 1
ATOM 759 C CA . ALA A 1 92 ? 3.485 5.564 4.293 1.00 72.81 92 ALA A CA 1
ATOM 760 C C . ALA A 1 92 ? 4.752 4.753 3.959 1.00 72.81 92 ALA A C 1
ATOM 762 O O . ALA A 1 92 ? 5.436 5.047 2.975 1.00 72.81 92 ALA A O 1
ATOM 763 N N . ARG A 1 93 ? 5.036 3.685 4.719 1.00 70.50 93 ARG A N 1
ATOM 764 C CA . ARG A 1 93 ? 6.187 2.798 4.463 1.00 70.50 93 ARG A CA 1
ATOM 765 C C . ARG A 1 93 ? 6.038 2.022 3.157 1.00 70.50 93 ARG A C 1
ATOM 767 O O . ARG A 1 93 ? 6.977 1.951 2.367 1.00 70.50 93 ARG A O 1
ATOM 774 N N . VAL A 1 94 ? 4.841 1.493 2.898 1.00 69.94 94 VAL A N 1
ATOM 775 C CA . VAL A 1 94 ? 4.529 0.790 1.645 1.00 69.94 94 VAL A CA 1
ATOM 776 C C . VAL A 1 94 ? 4.618 1.751 0.465 1.00 69.94 94 VAL A C 1
ATOM 778 O O . VAL A 1 94 ? 5.137 1.390 -0.589 1.00 69.94 94 VAL A O 1
ATOM 781 N N . ASN A 1 95 ? 4.132 2.980 0.635 1.00 72.88 95 ASN A N 1
ATOM 782 C CA . ASN A 1 95 ? 4.166 3.983 -0.418 1.00 72.88 95 ASN A CA 1
ATOM 783 C C . ASN A 1 95 ? 5.602 4.385 -0.784 1.00 72.88 95 ASN A C 1
ATOM 785 O O . ASN A 1 95 ? 5.945 4.434 -1.963 1.00 72.88 95 ASN A O 1
ATOM 789 N N . HIS A 1 96 ? 6.465 4.584 0.216 1.00 75.62 96 HIS A N 1
ATOM 790 C CA . HIS A 1 96 ? 7.883 4.854 -0.016 1.00 75.62 96 HIS A CA 1
ATOM 791 C C . HIS A 1 96 ? 8.564 3.704 -0.768 1.00 75.62 96 HIS A C 1
ATOM 793 O O . HIS A 1 96 ? 9.308 3.930 -1.719 1.00 75.62 96 HIS A O 1
ATOM 799 N N . PHE A 1 97 ? 8.245 2.463 -0.404 1.00 75.50 97 PHE A N 1
ATOM 800 C CA . PHE A 1 97 ? 8.761 1.299 -1.109 1.00 75.50 97 PHE A CA 1
ATOM 801 C C . PHE A 1 97 ? 8.258 1.211 -2.562 1.00 75.50 97 PHE A C 1
ATOM 803 O O . PHE A 1 97 ? 9.051 0.956 -3.466 1.00 75.50 97 PHE A O 1
ATOM 810 N N . LYS A 1 98 ? 6.968 1.481 -2.815 1.00 79.19 98 LYS A N 1
ATOM 811 C CA . LYS A 1 98 ? 6.414 1.551 -4.182 1.00 79.19 98 LYS A CA 1
ATOM 812 C C . LYS A 1 98 ? 7.153 2.584 -5.036 1.00 79.19 98 LYS A C 1
ATOM 814 O O . LYS A 1 98 ? 7.501 2.277 -6.173 1.00 79.19 98 LYS A O 1
ATOM 819 N N . LEU A 1 99 ? 7.420 3.769 -4.483 1.00 80.62 99 LEU A N 1
ATOM 820 C CA . LEU A 1 99 ? 8.189 4.819 -5.159 1.00 80.62 99 LEU A CA 1
ATOM 821 C C . LEU A 1 99 ? 9.626 4.374 -5.447 1.00 80.62 99 LEU A C 1
ATOM 823 O O . LEU A 1 99 ? 10.122 4.584 -6.549 1.00 80.62 99 LEU A O 1
ATOM 827 N N . TRP A 1 100 ? 10.280 3.720 -4.486 1.00 81.19 100 TRP A N 1
ATOM 828 C CA . TRP A 1 100 ? 11.646 3.232 -4.663 1.00 81.19 100 TRP A CA 1
ATOM 829 C C . TRP A 1 100 ? 11.753 2.194 -5.789 1.00 81.19 100 TRP A C 1
ATOM 831 O O . TRP A 1 100 ? 12.637 2.289 -6.639 1.00 81.19 100 TRP A O 1
ATOM 841 N N . VAL A 1 101 ? 10.811 1.247 -5.847 1.00 83.38 101 VAL A N 1
ATOM 842 C CA . VAL A 1 101 ? 10.749 0.248 -6.926 1.00 83.38 101 VAL A CA 1
ATOM 843 C C . VAL A 1 101 ? 10.484 0.907 -8.278 1.00 83.38 101 VAL A C 1
ATOM 845 O O . VAL A 1 101 ? 11.157 0.574 -9.252 1.00 83.38 101 VAL A O 1
ATOM 848 N N . LEU A 1 102 ? 9.542 1.853 -8.348 1.00 87.06 102 LEU A N 1
ATOM 849 C CA . LEU A 1 102 ? 9.233 2.562 -9.590 1.00 87.06 102 LEU A CA 1
ATOM 850 C C . LEU A 1 102 ? 10.462 3.313 -10.121 1.00 87.06 102 LEU A C 1
ATOM 852 O O . LEU A 1 102 ? 10.808 3.144 -11.286 1.00 87.06 102 LEU A O 1
ATOM 856 N N . ASN A 1 103 ? 11.165 4.045 -9.253 1.00 81.19 103 ASN A N 1
ATOM 857 C CA . ASN A 1 103 ? 12.389 4.761 -9.620 1.00 81.19 103 ASN A CA 1
ATOM 858 C C . ASN A 1 103 ? 13.495 3.811 -10.097 1.00 81.19 103 ASN A C 1
ATOM 860 O O . ASN A 1 103 ? 14.218 4.124 -11.040 1.00 81.19 103 ASN A O 1
ATOM 864 N N . SER A 1 104 ? 13.637 2.644 -9.462 1.00 80.62 104 SER A N 1
ATOM 865 C CA . SER A 1 104 ? 14.623 1.642 -9.878 1.00 80.62 104 SER A CA 1
ATOM 866 C C . SER A 1 104 ? 14.320 1.091 -11.275 1.00 80.62 104 SER A C 1
ATOM 868 O O . SER A 1 104 ? 15.231 0.967 -12.096 1.00 80.62 104 SER A O 1
ATOM 870 N N . ILE A 1 105 ? 13.047 0.812 -11.567 1.00 87.56 105 ILE A N 1
ATOM 871 C CA . ILE A 1 105 ? 12.608 0.352 -12.889 1.00 87.56 105 ILE A CA 1
ATOM 872 C C . ILE A 1 105 ? 12.789 1.458 -13.931 1.00 87.56 105 ILE A C 1
ATOM 874 O O . ILE A 1 105 ? 13.310 1.190 -15.010 1.00 87.56 105 ILE A O 1
ATOM 878 N N . GLU A 1 106 ? 12.406 2.694 -13.613 1.00 86.31 106 GLU A N 1
ATOM 879 C CA . GLU A 1 106 ? 12.569 3.842 -14.508 1.00 86.31 106 GLU A CA 1
ATOM 880 C C . GLU A 1 106 ? 14.039 4.051 -14.886 1.00 86.31 106 GLU A C 1
ATOM 882 O O . GLU A 1 106 ? 14.363 4.176 -16.069 1.00 86.31 106 GLU A O 1
ATOM 887 N N . TRP A 1 107 ? 14.944 4.002 -13.903 1.00 81.19 107 TRP A N 1
ATOM 888 C CA . TRP A 1 107 ? 16.380 4.124 -14.147 1.00 81.19 107 TRP A CA 1
ATOM 889 C C . TRP A 1 107 ? 16.900 3.013 -15.067 1.00 81.19 107 TRP A C 1
ATOM 891 O O . TRP A 1 107 ? 17.585 3.302 -16.049 1.00 81.19 107 TRP A 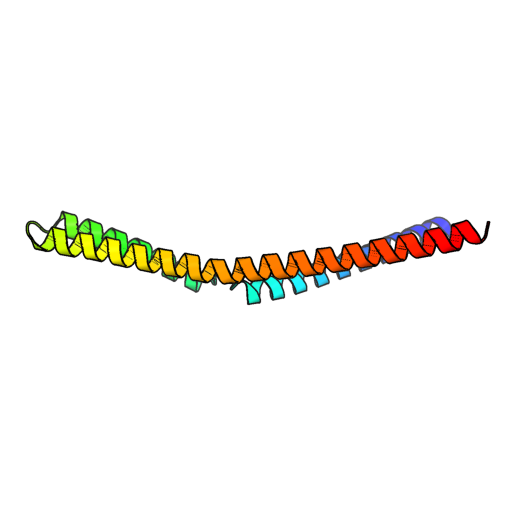O 1
ATOM 901 N N . ARG A 1 108 ? 16.508 1.757 -14.812 1.00 85.62 108 ARG A N 1
ATOM 902 C CA . ARG A 1 108 ? 16.927 0.606 -15.624 1.00 85.62 108 ARG A CA 1
ATOM 903 C C . ARG A 1 108 ? 16.389 0.663 -17.054 1.00 85.62 108 ARG A C 1
ATOM 905 O O . ARG A 1 108 ? 17.118 0.360 -17.993 1.00 85.62 108 ARG A O 1
ATOM 912 N N . ILE A 1 109 ? 15.129 1.058 -17.239 1.00 91.31 109 ILE A N 1
ATOM 913 C CA . ILE A 1 109 ? 14.540 1.234 -18.575 1.00 91.31 109 ILE A CA 1
ATOM 914 C C . ILE A 1 109 ? 15.288 2.328 -19.341 1.00 91.31 109 ILE A C 1
ATOM 916 O O . ILE A 1 109 ? 15.565 2.170 -20.530 1.00 91.31 109 ILE A O 1
ATOM 920 N N . ASN A 1 110 ? 15.642 3.423 -18.668 1.00 93.00 110 ASN A N 1
ATOM 921 C CA . ASN A 1 110 ? 16.359 4.528 -19.292 1.00 93.00 110 ASN A CA 1
ATOM 922 C C . ASN A 1 110 ? 17.798 4.146 -19.689 1.00 93.00 110 ASN A C 1
ATOM 924 O O . ASN A 1 110 ? 18.283 4.577 -20.734 1.00 93.00 110 ASN A O 1
ATOM 928 N N . GLU A 1 111 ? 18.467 3.316 -18.886 1.00 89.62 111 GLU A N 1
ATOM 929 C CA . GLU A 1 111 ? 19.777 2.732 -19.202 1.00 89.62 111 GLU A CA 1
ATOM 930 C C . GLU A 1 111 ? 19.703 1.863 -20.467 1.00 89.62 111 GLU A C 1
ATOM 932 O O . GLU A 1 111 ? 20.398 2.143 -21.443 1.00 89.62 111 GLU A O 1
ATOM 937 N N . ILE A 1 112 ? 18.768 0.908 -20.512 1.00 92.69 112 ILE A N 1
ATOM 938 C CA . ILE A 1 112 ? 18.550 0.046 -21.686 1.00 92.69 112 ILE A CA 1
ATOM 939 C C . ILE A 1 112 ? 18.221 0.884 -22.932 1.00 92.69 112 ILE A C 1
ATOM 941 O O . ILE A 1 112 ? 18.730 0.627 -24.023 1.00 92.69 112 ILE A O 1
ATOM 945 N N . ALA A 1 113 ? 17.393 1.924 -22.795 1.00 92.62 113 ALA A N 1
ATOM 946 C CA . ALA A 1 113 ? 17.059 2.812 -23.906 1.00 92.62 113 ALA A CA 1
ATOM 947 C C . ALA A 1 113 ? 18.287 3.565 -24.454 1.00 92.62 113 ALA A C 1
ATOM 949 O O . ALA A 1 113 ? 18.371 3.802 -25.665 1.00 92.62 113 ALA A O 1
ATOM 950 N N . ARG A 1 114 ? 19.245 3.930 -23.589 1.00 92.44 114 ARG A N 1
ATOM 951 C CA . ARG A 1 114 ? 20.523 4.529 -24.003 1.00 92.44 114 ARG A CA 1
ATOM 952 C C . ARG A 1 114 ? 21.410 3.521 -24.719 1.00 92.44 114 ARG A C 1
ATOM 954 O O . ARG A 1 114 ? 21.852 3.833 -25.822 1.00 92.44 114 ARG A O 1
ATOM 961 N N . GLU A 1 115 ? 21.589 2.325 -24.164 1.00 93.25 115 GLU A N 1
ATOM 962 C CA . GLU A 1 115 ? 22.380 1.257 -24.795 1.00 93.25 115 GLU A CA 1
ATOM 963 C C . GLU A 1 115 ? 21.844 0.914 -26.192 1.00 93.25 115 GLU A C 1
ATOM 965 O O . GLU A 1 115 ? 22.594 0.892 -27.166 1.00 93.25 115 GLU A O 1
ATOM 970 N N . ILE A 1 116 ? 20.522 0.760 -26.342 1.00 93.19 116 ILE A N 1
ATOM 971 C CA . ILE A 1 116 ? 19.891 0.511 -27.650 1.00 93.19 116 ILE A CA 1
ATOM 972 C C . ILE A 1 116 ? 20.175 1.655 -28.634 1.00 93.19 116 ILE A C 1
ATOM 974 O O . ILE A 1 116 ? 20.388 1.418 -29.826 1.00 93.19 116 ILE A O 1
ATOM 978 N N . LYS A 1 117 ? 20.160 2.907 -28.165 1.00 93.00 117 LYS A N 1
ATOM 979 C CA . LYS A 1 117 ? 20.440 4.074 -29.009 1.00 93.00 117 LYS A CA 1
ATOM 980 C C . LYS A 1 117 ? 21.904 4.117 -29.450 1.00 93.00 117 LYS A C 1
ATOM 982 O O . LYS A 1 117 ? 22.167 4.480 -30.596 1.00 93.00 117 LYS A O 1
ATOM 987 N N . GLU A 1 118 ? 22.832 3.749 -28.574 1.00 93.50 118 GLU A N 1
ATOM 988 C CA . GLU A 1 118 ? 24.262 3.656 -28.885 1.00 93.50 118 GLU A CA 1
ATOM 989 C C . GLU A 1 118 ? 24.539 2.537 -29.890 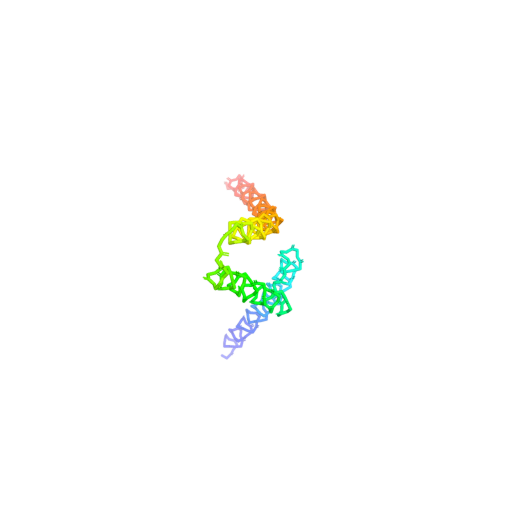1.00 93.50 118 GLU A C 1
ATOM 991 O O . GLU A 1 118 ? 25.146 2.805 -30.926 1.00 93.50 118 GLU A O 1
ATOM 996 N N . LEU A 1 119 ? 23.972 1.346 -29.678 1.00 92.44 119 LEU A N 1
ATOM 997 C CA . LEU A 1 119 ? 24.065 0.221 -30.616 1.00 92.44 119 LEU A CA 1
ATOM 998 C C . LEU A 1 119 ? 23.495 0.570 -31.998 1.00 92.44 119 LEU A C 1
ATOM 1000 O O . LEU A 1 119 ? 24.093 0.257 -33.027 1.00 92.44 119 LEU A O 1
ATOM 1004 N N . ARG A 1 120 ? 22.350 1.268 -32.051 1.00 91.12 120 ARG A N 1
ATOM 1005 C CA . ARG A 1 120 ? 21.787 1.760 -33.321 1.00 91.12 120 ARG A CA 1
ATOM 1006 C C . ARG A 1 120 ? 22.713 2.755 -34.016 1.00 91.12 120 ARG A C 1
ATOM 1008 O O . ARG A 1 120 ? 22.804 2.728 -35.238 1.00 91.12 120 ARG A O 1
ATOM 1015 N N . LYS A 1 121 ? 23.376 3.637 -33.263 1.00 90.50 121 LYS A N 1
ATOM 1016 C CA . LYS A 1 121 ? 24.293 4.641 -33.817 1.00 90.50 121 LYS A CA 1
ATOM 1017 C C . LYS A 1 121 ? 25.589 4.008 -34.326 1.00 90.50 121 LYS A C 1
ATOM 1019 O O . LYS A 1 121 ? 26.083 4.436 -35.363 1.00 90.50 121 LYS A O 1
ATOM 1024 N N . GLU A 1 122 ? 26.111 3.001 -33.629 1.00 88.38 122 GLU A N 1
ATOM 1025 C CA . GLU A 1 122 ? 27.258 2.215 -34.092 1.00 88.38 122 GLU A CA 1
ATOM 1026 C C . GLU A 1 122 ? 26.922 1.479 -35.393 1.00 88.38 122 GLU A C 1
ATOM 1028 O O . GLU A 1 122 ? 27.654 1.608 -36.369 1.00 88.38 122 GLU A O 1
ATOM 1033 N N . ASN A 1 123 ? 25.785 0.780 -35.447 1.00 82.69 123 ASN A N 1
ATOM 1034 C CA . ASN A 1 123 ? 25.376 0.050 -36.648 1.00 82.69 123 ASN A CA 1
ATOM 1035 C C . ASN A 1 123 ? 25.095 0.978 -37.840 1.00 82.69 123 ASN A C 1
ATOM 1037 O O . ASN A 1 123 ? 25.514 0.669 -38.948 1.00 82.69 123 ASN A O 1
ATOM 1041 N N . ALA A 1 124 ? 24.476 2.142 -37.621 1.00 78.62 124 ALA A N 1
ATOM 1042 C CA . ALA A 1 124 ? 24.229 3.125 -38.681 1.00 78.62 124 ALA A CA 1
ATOM 1043 C C . ALA A 1 124 ? 25.497 3.852 -39.173 1.00 78.62 124 ALA A C 1
ATOM 1045 O O . ALA A 1 124 ? 25.460 4.486 -40.219 1.00 78.62 124 ALA A O 1
ATOM 1046 N N . GLY A 1 125 ? 26.600 3.815 -38.415 1.00 69.12 125 GLY A N 1
ATOM 1047 C CA . GLY A 1 125 ? 27.901 4.339 -38.848 1.00 69.12 125 GLY A CA 1
ATOM 1048 C C . GLY A 1 125 ? 28.793 3.298 -39.533 1.00 69.12 125 GLY A C 1
ATOM 1049 O O . GLY A 1 125 ? 29.897 3.639 -39.954 1.00 69.12 125 GLY A O 1
ATOM 1050 N N . ARG A 1 126 ? 28.352 2.033 -39.590 1.00 58.44 126 ARG A N 1
ATOM 1051 C CA . ARG A 1 126 ? 29.040 0.919 -40.265 1.00 58.44 126 ARG A CA 1
ATOM 1052 C C . ARG A 1 126 ? 28.469 0.622 -41.659 1.00 58.44 126 ARG A C 1
ATOM 1054 O O . ARG A 1 126 ? 29.065 -0.187 -42.366 1.00 58.44 126 ARG A O 1
ATOM 1061 N N . GLU A 1 127 ? 27.362 1.267 -42.026 1.00 51.00 127 GLU A N 1
ATOM 1062 C CA . GLU A 1 127 ? 26.807 1.341 -43.389 1.00 51.00 127 GLU A CA 1
ATOM 1063 C C . GLU A 1 127 ? 27.305 2.603 -44.106 1.00 51.00 127 GLU A C 1
ATOM 1065 O O . GLU A 1 127 ? 27.573 2.511 -45.325 1.00 51.00 127 GLU A O 1
#

Foldseek 3Di:
DVVVVVVVVVVVVVVVVVVVVVVVVVVVVVVLCVQLPPCPPVNVVVVVVLVVVLVVLLVVLVVDDDPVSVVSVVVSVVSVVVVVVVVVVSVVRSVVVVVVVVVVVVVVVVVVVVVVVVVVVVVVVVD

Sequence (127 aa):
MKEYQHYEEEIHELREEIEHFKTEKERVRKIVGSIGGMPTINTKLFNTVFLILVVALLFASFFTEGRTHLILSDLAIFFVSLKVMYLVHNEARVNHFKLWVLNSIEWRINEIAREIKELRKENAGRE

pLDDT: mean 77.54, std 9.6, range [51.0, 93.5]

Secondary structure (DSSP, 8-state):
-HHHHHHHHHHHHHHHHHHHHHHHHHHHHHHHHHHTT---HHHHHHHHHHHHHHHHHHHHHHH--SHHHHHHHHHHHHHHHHHHHHHHHHHHHHHHHHHHHHHHHHHHHHHHHHHHHHHHHHHHT--

Radius of gyration: 28.18 Å; chains: 1; bounding box: 56×48×75 Å